Protein AF-X1RN78-F1 (afdb_monomer)

Structure (mmCIF, N/CA/C/O backbone):
data_AF-X1RN78-F1
#
_entry.id   AF-X1RN78-F1
#
loop_
_atom_site.group_PDB
_atom_site.id
_atom_site.type_symbol
_atom_site.label_atom_id
_atom_site.label_alt_id
_atom_site.label_comp_id
_atom_site.label_asym_id
_atom_site.label_entity_id
_atom_site.label_seq_id
_atom_site.pdbx_PDB_ins_code
_atom_site.Cartn_x
_atom_site.Cartn_y
_atom_site.Cartn_z
_atom_site.occupancy
_atom_site.B_iso_or_equiv
_atom_site.auth_seq_id
_atom_site.auth_comp_id
_atom_site.auth_asym_id
_atom_site.auth_atom_id
_atom_site.pdbx_PDB_model_num
ATOM 1 N N . MET A 1 1 ? 24.888 2.002 -21.377 1.00 41.56 1 MET A N 1
ATOM 2 C CA . MET A 1 1 ? 24.130 1.074 -20.509 1.00 41.56 1 MET A CA 1
ATOM 3 C C . MET A 1 1 ? 23.919 1.773 -19.181 1.00 41.56 1 MET A C 1
ATOM 5 O O . MET A 1 1 ? 24.894 1.961 -18.473 1.00 41.56 1 MET A O 1
ATOM 9 N N . GLY A 1 2 ? 22.717 2.251 -18.874 1.00 45.97 2 GLY A N 1
ATOM 10 C CA . GLY A 1 2 ? 22.510 2.958 -17.610 1.00 45.97 2 GLY A CA 1
ATOM 11 C C . GLY A 1 2 ? 21.149 3.618 -17.540 1.00 45.97 2 GLY A C 1
ATOM 12 O O . GLY A 1 2 ? 21.060 4.819 -17.749 1.00 45.97 2 GLY A O 1
ATOM 13 N N . SER A 1 3 ? 20.095 2.831 -17.310 1.00 48.22 3 SER A N 1
ATOM 14 C CA . SER A 1 3 ? 18.752 3.374 -17.037 1.00 48.22 3 SER A CA 1
ATOM 15 C C . SER A 1 3 ? 17.707 2.305 -16.675 1.00 48.22 3 SER A C 1
ATOM 17 O O . SER A 1 3 ? 16.545 2.431 -17.053 1.00 48.22 3 SER A O 1
ATOM 19 N N . THR A 1 4 ? 18.071 1.266 -15.911 1.00 49.50 4 THR A N 1
ATOM 20 C CA . THR A 1 4 ? 17.075 0.262 -15.465 1.00 49.50 4 THR A CA 1
ATOM 21 C C . THR A 1 4 ? 17.044 0.024 -13.954 1.00 49.50 4 THR A C 1
ATOM 23 O O . THR A 1 4 ? 16.001 -0.362 -13.440 1.00 49.50 4 THR A O 1
ATOM 26 N N . GLU A 1 5 ? 18.108 0.333 -13.205 1.00 48.28 5 GLU A N 1
ATOM 27 C CA . GLU A 1 5 ? 18.146 0.092 -11.748 1.00 48.28 5 GLU A CA 1
ATOM 28 C C . GLU A 1 5 ? 17.219 1.001 -10.923 1.00 48.28 5 GLU A C 1
ATOM 30 O O . GLU A 1 5 ? 16.769 0.616 -9.845 1.00 48.28 5 GLU A O 1
ATOM 35 N N . TYR A 1 6 ? 16.882 2.192 -11.425 1.00 47.34 6 TYR A N 1
ATOM 36 C CA . TYR A 1 6 ? 16.114 3.175 -10.652 1.00 47.34 6 TYR A CA 1
ATOM 37 C C . TYR A 1 6 ? 14.606 2.905 -10.613 1.00 47.34 6 TYR A C 1
ATOM 39 O O . TYR A 1 6 ? 13.938 3.331 -9.677 1.00 47.34 6 TYR A O 1
ATOM 47 N N . LYS A 1 7 ? 14.049 2.167 -11.582 1.00 50.38 7 LYS A N 1
ATOM 48 C CA . LYS A 1 7 ? 12.604 1.880 -11.605 1.00 50.38 7 LYS A CA 1
ATOM 49 C C . LYS A 1 7 ? 12.199 0.722 -10.697 1.00 50.38 7 LYS A C 1
ATOM 51 O O . LYS A 1 7 ? 11.032 0.640 -10.350 1.00 50.38 7 LYS A O 1
ATOM 56 N N . THR A 1 8 ? 13.109 -0.181 -10.344 1.00 51.69 8 THR A N 1
ATOM 57 C CA . THR A 1 8 ? 12.812 -1.363 -9.513 1.00 51.69 8 THR A CA 1
ATOM 58 C C . THR A 1 8 ? 13.072 -1.130 -8.033 1.00 51.69 8 THR A C 1
ATOM 60 O O . THR A 1 8 ? 12.297 -1.622 -7.224 1.00 51.69 8 THR A O 1
ATOM 63 N N . LYS A 1 9 ? 14.095 -0.348 -7.662 1.00 52.31 9 LYS A N 1
ATOM 64 C CA . LYS A 1 9 ? 14.334 0.012 -6.252 1.00 52.31 9 LYS A CA 1
ATOM 65 C C . LYS A 1 9 ? 13.178 0.816 -5.658 1.00 52.31 9 LYS A C 1
ATOM 67 O O . LYS A 1 9 ? 12.611 0.394 -4.665 1.00 52.31 9 LYS A O 1
ATOM 72 N N . VAL A 1 10 ? 12.733 1.854 -6.371 1.00 54.06 10 VAL A N 1
ATOM 73 C CA . VAL A 1 10 ? 11.553 2.652 -5.997 1.00 54.06 10 VAL A CA 1
ATOM 74 C C . VAL A 1 10 ? 10.304 1.773 -5.801 1.00 54.06 10 VAL A C 1
ATOM 76 O O . VAL A 1 10 ? 9.504 2.027 -4.913 1.00 54.06 10 VAL A O 1
ATOM 79 N N . LYS A 1 11 ? 10.149 0.692 -6.582 1.00 59.94 11 LYS A N 1
ATOM 80 C CA . LYS A 1 11 ? 9.025 -0.250 -6.433 1.00 59.94 11 LYS A CA 1
ATOM 81 C C . LYS A 1 11 ? 9.096 -1.094 -5.161 1.00 59.94 11 LYS A C 1
ATOM 83 O O . LYS A 1 11 ? 8.050 -1.419 -4.615 1.00 59.94 11 LYS A O 1
ATOM 88 N N . LEU A 1 12 ? 10.293 -1.487 -4.726 1.00 59.53 12 LEU A N 1
ATOM 89 C CA . LEU A 1 12 ? 10.469 -2.291 -3.514 1.00 59.53 12 LEU A CA 1
ATOM 90 C C . LEU A 1 12 ? 10.216 -1.460 -2.256 1.00 59.53 12 LEU A C 1
ATOM 92 O O . LEU A 1 12 ? 9.578 -1.959 -1.333 1.00 59.53 12 LEU A O 1
ATOM 96 N N . ASP A 1 13 ? 10.637 -0.195 -2.271 1.00 67.06 13 ASP A N 1
ATOM 97 C CA . ASP A 1 13 ? 10.419 0.732 -1.159 1.00 67.06 13 ASP A CA 1
ATOM 98 C C . ASP A 1 13 ? 8.910 0.940 -0.911 1.00 67.06 13 ASP A C 1
ATOM 100 O O . ASP A 1 13 ? 8.449 0.836 0.223 1.00 67.06 13 ASP A O 1
ATOM 104 N N . TYR A 1 14 ? 8.105 1.089 -1.975 1.00 68.38 14 TYR A N 1
ATOM 105 C CA . TYR A 1 14 ? 6.645 1.196 -1.841 1.00 68.38 14 TYR A CA 1
ATOM 106 C C . TYR A 1 14 ? 5.990 -0.058 -1.253 1.00 68.38 14 TYR A C 1
ATOM 108 O O . TYR A 1 14 ? 5.086 0.059 -0.429 1.00 68.38 14 TYR A O 1
ATOM 116 N N . ILE A 1 15 ? 6.440 -1.257 -1.638 1.00 76.62 15 ILE A N 1
ATOM 117 C CA . ILE A 1 15 ? 5.895 -2.509 -1.082 1.00 76.62 15 ILE A CA 1
ATOM 118 C C . ILE A 1 15 ? 6.152 -2.566 0.424 1.00 76.62 15 ILE A C 1
ATOM 120 O O . ILE A 1 15 ? 5.265 -2.955 1.180 1.00 76.62 15 ILE A O 1
ATOM 124 N N . GLN A 1 16 ? 7.341 -2.154 0.862 1.00 78.88 16 GLN A N 1
ATOM 125 C CA . GLN A 1 16 ? 7.717 -2.192 2.270 1.00 78.88 16 GLN A CA 1
ATOM 126 C C . GLN A 1 16 ? 6.902 -1.196 3.113 1.00 78.88 16 GLN A C 1
ATOM 128 O O . GLN A 1 16 ? 6.450 -1.547 4.206 1.00 78.88 16 GLN A O 1
ATOM 133 N N . ASP A 1 17 ? 6.633 0.001 2.585 1.00 80.31 17 ASP A N 1
ATOM 134 C CA . ASP A 1 17 ? 5.764 0.985 3.242 1.00 80.31 17 ASP A CA 1
ATOM 135 C C . ASP A 1 17 ? 4.319 0.473 3.381 1.00 80.31 17 ASP A C 1
ATOM 137 O O . ASP A 1 17 ? 3.708 0.597 4.450 1.00 80.31 17 ASP A O 1
ATOM 141 N N . PHE A 1 18 ? 3.778 -0.163 2.334 1.00 79.56 18 PHE A N 1
ATOM 142 C CA . PHE A 1 18 ? 2.447 -0.776 2.388 1.00 79.56 18 PHE A CA 1
ATOM 143 C C . PHE A 1 18 ? 2.391 -1.965 3.351 1.00 79.56 18 PHE A C 1
ATOM 145 O O . PHE A 1 18 ? 1.414 -2.100 4.087 1.00 79.56 18 PHE A O 1
ATOM 152 N N . GLU A 1 19 ? 3.430 -2.801 3.400 1.00 83.69 19 GLU A N 1
ATOM 153 C CA . GLU A 1 19 ? 3.517 -3.928 4.336 1.00 83.69 19 GLU A CA 1
ATOM 154 C C . GLU A 1 19 ? 3.478 -3.430 5.787 1.00 83.69 19 GLU A C 1
ATOM 156 O O . GLU A 1 19 ? 2.634 -3.879 6.566 1.00 83.69 19 GLU A O 1
ATOM 161 N N . MET A 1 20 ? 4.287 -2.419 6.121 1.00 85.19 20 MET A N 1
ATOM 162 C CA . MET A 1 20 ? 4.282 -1.791 7.447 1.00 85.19 20 MET A CA 1
ATOM 163 C C . MET A 1 20 ? 2.930 -1.155 7.806 1.00 85.19 20 MET A C 1
ATOM 165 O O . MET A 1 20 ? 2.504 -1.195 8.965 1.00 85.19 20 MET A O 1
ATOM 169 N N . MET A 1 21 ? 2.240 -0.546 6.837 1.00 84.38 21 MET A N 1
ATOM 170 C CA . MET A 1 21 ? 0.902 0.012 7.050 1.00 84.38 21 MET A CA 1
ATOM 171 C C . MET A 1 21 ? -0.125 -1.095 7.330 1.00 84.38 21 MET A C 1
ATOM 173 O O . MET A 1 21 ? -0.895 -1.001 8.289 1.00 84.38 21 MET A O 1
ATOM 177 N N . PHE A 1 22 ? -0.113 -2.164 6.535 1.00 85.25 22 PHE A N 1
ATOM 178 C CA . PHE A 1 22 ? -1.041 -3.286 6.667 1.00 85.25 22 PHE A CA 1
ATOM 179 C C . PHE A 1 22 ? -0.820 -4.100 7.945 1.00 85.25 22 PHE A C 1
ATOM 181 O O . PHE A 1 22 ? -1.801 -4.525 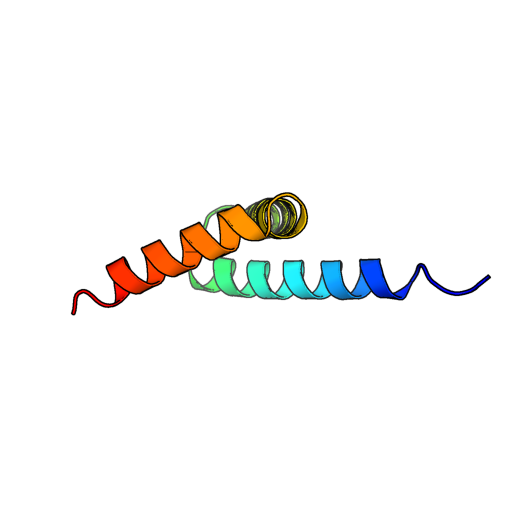8.562 1.00 85.25 22 PHE A O 1
ATOM 188 N N . GLU A 1 23 ? 0.423 -4.230 8.412 1.00 85.75 23 GLU A N 1
ATOM 189 C CA . GLU A 1 23 ? 0.732 -4.789 9.734 1.00 85.75 23 GLU A CA 1
ATOM 190 C C . GLU A 1 23 ? 0.055 -4.000 10.861 1.00 85.75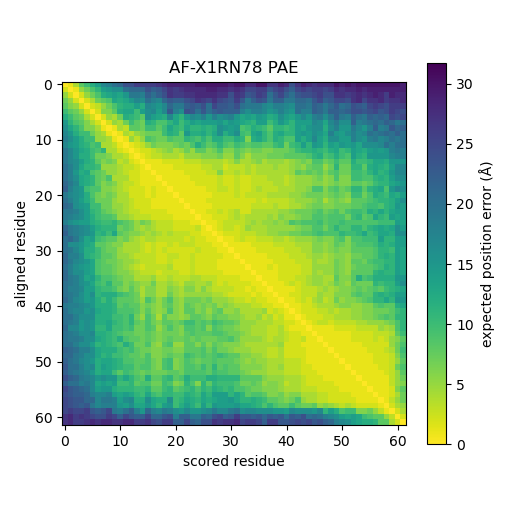 23 GLU A C 1
ATOM 192 O O . GLU A 1 23 ? -0.580 -4.585 11.743 1.00 85.75 23 GLU A O 1
ATOM 197 N N . ARG A 1 24 ? 0.116 -2.661 10.820 1.00 86.12 24 ARG A N 1
ATOM 198 C CA . ARG A 1 24 ? -0.538 -1.799 11.825 1.00 86.12 24 ARG A CA 1
ATOM 199 C C . ARG A 1 24 ? -2.059 -1.915 11.793 1.00 86.12 24 ARG A C 1
ATOM 201 O O . ARG A 1 24 ? -2.697 -1.834 12.841 1.00 86.12 24 ARG A O 1
ATOM 208 N N . MET A 1 25 ? -2.625 -2.131 10.610 1.00 84.50 25 MET A N 1
ATOM 209 C CA . MET A 1 25 ? -4.058 -2.361 10.413 1.00 84.50 25 MET A CA 1
ATOM 210 C C . MET A 1 25 ? -4.499 -3.788 10.772 1.00 84.50 25 MET A C 1
ATOM 212 O O . MET A 1 25 ? -5.696 -4.067 10.739 1.00 84.50 25 MET A O 1
ATOM 216 N N . LYS A 1 26 ? -3.562 -4.677 11.142 1.00 87.69 26 LYS A N 1
ATOM 217 C CA . LYS A 1 26 ? -3.810 -6.099 11.432 1.00 87.69 26 LYS A CA 1
ATOM 218 C C . LYS A 1 26 ? -4.487 -6.831 10.267 1.00 87.69 26 LYS A C 1
ATOM 220 O O . LYS A 1 26 ? -5.346 -7.682 10.486 1.00 87.69 26 LYS A O 1
ATOM 225 N N . ILE 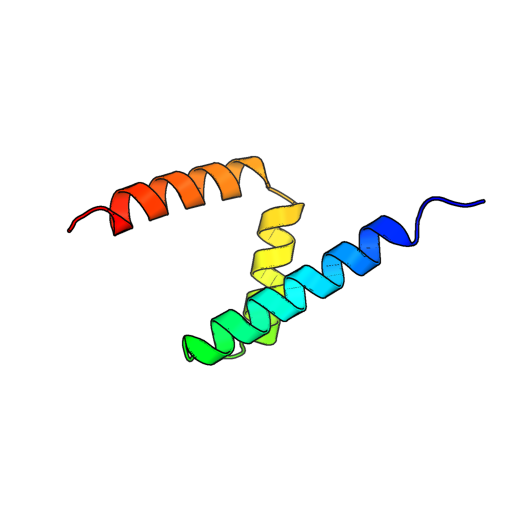A 1 27 ? -4.113 -6.484 9.036 1.00 81.81 27 ILE A N 1
ATOM 226 C CA . ILE A 1 27 ? -4.564 -7.210 7.846 1.00 81.81 27 ILE A CA 1
ATOM 227 C C . ILE A 1 27 ? -3.847 -8.560 7.795 1.00 81.81 27 ILE A C 1
ATOM 229 O O . ILE A 1 27 ? -2.635 -8.636 8.001 1.00 81.81 27 ILE A O 1
ATOM 233 N N . ASP A 1 28 ? -4.589 -9.624 7.495 1.00 87.50 28 ASP A N 1
ATOM 234 C CA . ASP A 1 28 ? -4.005 -10.946 7.288 1.00 87.50 28 ASP A CA 1
ATOM 235 C C . ASP A 1 28 ? -3.068 -10.946 6.073 1.00 87.50 28 ASP A C 1
ATOM 237 O O . ASP A 1 28 ? -3.419 -10.477 4.991 1.00 87.50 28 ASP A O 1
ATOM 241 N N . ARG A 1 29 ? -1.874 -11.530 6.244 1.00 87.38 29 ARG A N 1
ATOM 242 C CA . ARG A 1 29 ? -0.839 -11.663 5.196 1.00 87.38 29 ARG A CA 1
ATOM 243 C C . ARG A 1 29 ? -0.436 -10.295 4.590 1.00 87.38 29 ARG A C 1
ATOM 245 O O . ARG A 1 29 ? -0.529 -10.098 3.375 1.00 87.38 29 ARG A O 1
ATOM 252 N N . PRO A 1 30 ? 0.077 -9.356 5.411 1.00 84.44 30 PRO A N 1
ATOM 253 C CA . PRO A 1 30 ? 0.315 -7.958 5.024 1.00 84.44 30 PRO A CA 1
ATOM 254 C C . PRO A 1 30 ? 1.270 -7.801 3.832 1.00 84.44 30 PRO A C 1
ATOM 256 O O . PRO A 1 30 ? 1.041 -6.962 2.965 1.00 84.44 30 PRO A O 1
ATOM 259 N N . ARG A 1 31 ? 2.287 -8.662 3.716 1.00 82.62 31 ARG A N 1
ATOM 260 C CA . ARG A 1 31 ? 3.228 -8.678 2.585 1.00 82.62 31 ARG A CA 1
ATOM 261 C C . ARG A 1 31 ? 2.568 -8.951 1.234 1.00 82.62 31 ARG A C 1
ATOM 263 O O . ARG A 1 31 ? 2.938 -8.387 0.202 1.00 82.62 31 ARG A O 1
ATOM 270 N N . GLU A 1 32 ? 1.600 -9.856 1.223 1.00 83.06 32 GLU A N 1
ATOM 271 C CA . GLU A 1 32 ? 0.897 -10.236 0.002 1.00 83.06 32 GLU A CA 1
ATOM 272 C C . GLU A 1 32 ? -0.085 -9.147 -0.394 1.00 83.06 32 GLU A C 1
ATOM 274 O O . GLU A 1 32 ? -0.103 -8.746 -1.556 1.00 83.06 32 GLU A O 1
ATOM 279 N N . ALA A 1 33 ? -0.811 -8.596 0.582 1.00 82.56 33 ALA A N 1
ATOM 280 C CA . ALA A 1 33 ? -1.645 -7.420 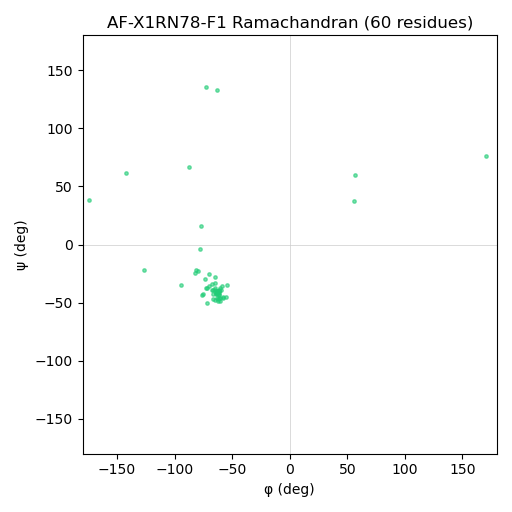0.380 1.00 82.56 33 ALA A CA 1
ATOM 281 C C . ALA A 1 33 ? -0.829 -6.247 -0.191 1.00 82.56 33 ALA A C 1
ATOM 283 O O . ALA A 1 33 ? -1.249 -5.638 -1.173 1.00 82.56 33 ALA A O 1
ATOM 284 N N . ALA A 1 34 ? 0.367 -5.980 0.346 1.00 84.88 34 ALA A N 1
ATOM 285 C CA . ALA A 1 34 ? 1.271 -4.936 -0.143 1.00 84.88 34 ALA A CA 1
ATOM 286 C C . ALA A 1 34 ? 1.720 -5.171 -1.589 1.00 84.88 34 ALA A C 1
ATOM 288 O O . ALA A 1 34 ? 1.749 -4.240 -2.397 1.00 84.88 34 ALA A O 1
ATOM 289 N N . THR A 1 35 ? 2.006 -6.425 -1.941 1.00 80.25 35 THR A N 1
ATOM 290 C CA . THR A 1 35 ? 2.364 -6.805 -3.313 1.00 80.25 35 THR A CA 1
ATOM 291 C C . THR A 1 35 ? 1.190 -6.579 -4.268 1.00 80.25 35 THR A C 1
ATOM 293 O O . THR A 1 35 ? 1.371 -5.949 -5.308 1.00 80.25 35 THR A O 1
ATOM 296 N N . TYR A 1 36 ? -0.017 -7.026 -3.907 1.00 74.75 36 TYR A N 1
ATOM 297 C CA . TYR A 1 36 ? -1.221 -6.828 -4.723 1.00 74.75 36 TYR A CA 1
ATOM 298 C C . TYR A 1 36 ? -1.562 -5.352 -4.908 1.00 74.75 36 TYR A C 1
ATOM 300 O O . TYR A 1 36 ? -1.801 -4.923 -6.034 1.00 74.75 36 TYR A O 1
ATOM 308 N N . TYR A 1 37 ? -1.540 -4.565 -3.830 1.00 73.62 37 TYR A N 1
ATOM 309 C CA . TYR A 1 37 ? -1.786 -3.127 -3.910 1.00 73.62 37 TYR A CA 1
ATOM 310 C C . TYR A 1 37 ? -0.743 -2.433 -4.779 1.00 73.62 37 TYR A C 1
ATOM 312 O O . TYR A 1 37 ? -1.102 -1.635 -5.637 1.00 73.62 37 TYR A O 1
ATOM 320 N N . THR A 1 38 ? 0.534 -2.783 -4.634 1.00 75.62 38 THR A N 1
ATOM 321 C CA . THR A 1 38 ? 1.590 -2.194 -5.465 1.00 75.62 38 THR A CA 1
ATOM 322 C C . THR A 1 38 ? 1.410 -2.535 -6.943 1.00 75.62 38 THR A C 1
ATOM 324 O O . THR A 1 38 ? 1.577 -1.658 -7.789 1.00 75.62 38 THR A O 1
ATOM 327 N N . LEU A 1 39 ? 1.032 -3.774 -7.272 1.00 74.19 39 LEU A N 1
ATOM 328 C CA . LEU A 1 39 ? 0.708 -4.155 -8.650 1.00 74.19 39 LEU A CA 1
ATOM 329 C C . LEU A 1 39 ? -0.477 -3.349 -9.183 1.00 74.19 39 LEU A C 1
ATOM 331 O O . LEU A 1 39 ? -0.380 -2.778 -10.262 1.00 74.19 39 LEU A O 1
ATOM 335 N N . LEU A 1 40 ? -1.550 -3.219 -8.402 1.00 70.94 40 LEU A N 1
ATOM 336 C CA . LEU A 1 40 ? -2.742 -2.471 -8.800 1.00 70.94 40 LEU A CA 1
ATOM 337 C C . LEU A 1 40 ? -2.439 -0.981 -9.049 1.00 70.94 40 LEU A C 1
ATOM 339 O O . LEU A 1 40 ? -2.904 -0.408 -10.031 1.00 70.94 40 LEU A O 1
ATOM 343 N N . ILE A 1 41 ? -1.606 -0.372 -8.199 1.00 74.62 41 ILE A N 1
ATOM 344 C CA . ILE A 1 41 ? -1.146 1.018 -8.339 1.00 74.62 41 ILE A CA 1
ATOM 345 C C . ILE A 1 41 ? -0.315 1.201 -9.611 1.00 74.62 41 ILE A C 1
ATOM 347 O O . ILE A 1 41 ? -0.452 2.209 -10.303 1.00 74.62 41 ILE A O 1
ATOM 351 N N . ILE A 1 42 ? 0.576 0.252 -9.906 1.00 74.00 42 ILE A N 1
ATOM 352 C CA . ILE A 1 42 ? 1.501 0.345 -11.042 1.00 74.00 42 ILE A CA 1
ATOM 353 C C . ILE A 1 42 ? 0.790 0.062 -12.365 1.00 74.00 42 ILE A C 1
AT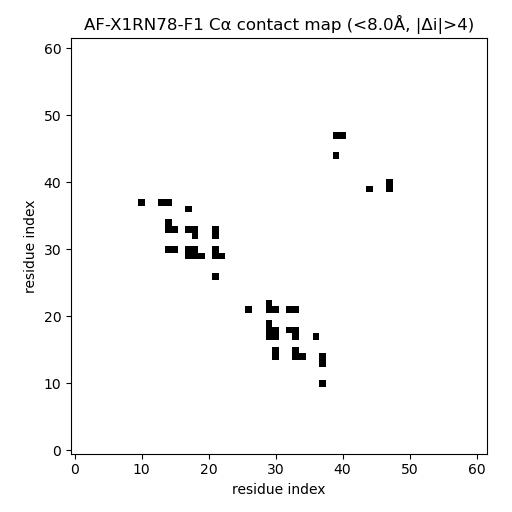OM 355 O O . ILE A 1 42 ? 1.034 0.769 -13.344 1.00 74.00 42 ILE A O 1
ATOM 359 N N . ASP A 1 43 ? -0.055 -0.963 -12.400 1.00 77.12 43 ASP A N 1
ATOM 360 C CA . ASP A 1 43 ? -0.692 -1.438 -13.626 1.00 77.12 43 ASP A CA 1
ATOM 361 C C . ASP A 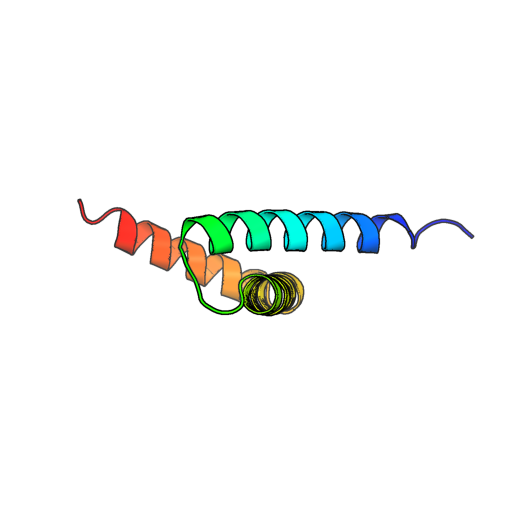1 43 ? -1.926 -0.604 -13.992 1.00 77.12 43 ASP A C 1
ATOM 363 O O . AS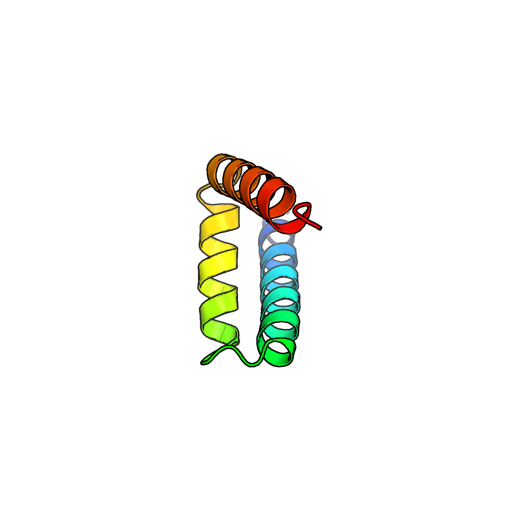P A 1 43 ? -2.308 -0.536 -15.160 1.00 77.12 43 ASP A O 1
ATOM 367 N N . SER A 1 44 ? -2.558 0.051 -13.015 1.00 76.88 44 SER A N 1
ATOM 368 C CA . SER A 1 44 ? -3.785 0.836 -13.213 1.00 76.88 44 SER A CA 1
ATOM 369 C C . SER A 1 44 ? -3.784 2.113 -12.355 1.00 76.88 44 SER A C 1
ATOM 371 O O . SER A 1 44 ? -4.636 2.301 -11.482 1.00 76.88 44 SER A O 1
ATOM 373 N N . PRO A 1 45 ? -2.814 3.027 -12.576 1.00 77.88 45 PRO A N 1
ATOM 374 C CA . PRO A 1 45 ? -2.618 4.204 -11.726 1.00 77.88 45 PRO A CA 1
ATOM 375 C C . PRO A 1 45 ? -3.791 5.188 -11.775 1.00 77.88 45 PRO A C 1
ATOM 377 O O . PRO A 1 45 ? -4.036 5.907 -10.805 1.00 77.88 45 PRO A O 1
ATOM 380 N N . ARG A 1 46 ? -4.527 5.236 -12.893 1.00 80.00 46 ARG A N 1
ATOM 381 C CA . ARG A 1 46 ? -5.691 6.114 -13.040 1.00 80.00 46 ARG A CA 1
ATOM 382 C C . ARG A 1 46 ? -6.859 5.604 -12.204 1.00 80.00 46 ARG A C 1
ATOM 384 O O . ARG A 1 46 ? -7.419 6.362 -11.420 1.00 80.00 46 ARG A O 1
ATOM 391 N N . GLU A 1 47 ? -7.182 4.328 -12.351 1.00 76.94 47 GLU A N 1
ATOM 392 C CA . GLU A 1 47 ? -8.252 3.644 -11.632 1.00 76.94 47 GLU A CA 1
ATOM 393 C C . GLU A 1 47 ? -7.977 3.659 -10.126 1.00 76.94 47 GLU A C 1
ATOM 395 O O . GLU A 1 47 ? -8.873 3.929 -9.329 1.00 76.94 47 GLU A O 1
ATOM 400 N N . PHE A 1 48 ? -6.717 3.463 -9.728 1.00 79.50 48 PHE A N 1
ATOM 401 C CA . PHE A 1 48 ? -6.308 3.598 -8.335 1.00 79.50 48 PHE A CA 1
ATOM 402 C C . PHE A 1 48 ? -6.477 5.032 -7.809 1.00 79.50 48 PHE A C 1
ATOM 404 O O . PHE A 1 48 ? -6.968 5.229 -6.698 1.00 79.50 48 PHE A O 1
ATOM 411 N N . SER A 1 49 ? -6.123 6.051 -8.598 1.00 77.19 49 SER A N 1
ATOM 412 C CA . SER A 1 49 ? -6.338 7.450 -8.208 1.00 77.19 49 SER A CA 1
ATOM 413 C C . SER A 1 49 ? -7.825 7.801 -8.078 1.00 77.19 49 SER A C 1
ATOM 415 O O . SER A 1 49 ? -8.187 8.558 -7.176 1.00 77.19 49 SER A O 1
ATOM 417 N N . GLU A 1 50 ? -8.683 7.260 -8.944 1.00 81.94 50 GLU A N 1
ATOM 418 C CA . GLU A 1 50 ? -10.140 7.407 -8.846 1.00 81.94 50 GLU A CA 1
ATOM 419 C C . GLU A 1 50 ? -10.684 6.696 -7.595 1.00 81.94 50 GLU A C 1
ATOM 421 O O . GLU A 1 50 ? -11.470 7.289 -6.856 1.00 81.94 50 GLU A O 1
ATOM 426 N N . PHE A 1 51 ? -10.200 5.487 -7.290 1.00 80.06 51 PHE A N 1
ATOM 427 C CA . PHE A 1 51 ? -10.528 4.774 -6.052 1.00 80.06 51 PHE A CA 1
ATOM 428 C C . PHE A 1 51 ? -10.156 5.580 -4.802 1.00 80.06 51 PHE A C 1
ATOM 430 O O . PHE A 1 51 ? -10.977 5.699 -3.895 1.00 80.06 51 PHE A O 1
ATOM 437 N N . LEU A 1 52 ? -8.955 6.170 -4.754 1.00 78.81 52 LEU A N 1
ATOM 438 C CA . LEU A 1 52 ? -8.531 6.989 -3.614 1.00 78.81 52 LEU A CA 1
ATOM 439 C C . LEU A 1 52 ? -9.408 8.228 -3.426 1.00 78.81 52 LEU A C 1
ATOM 441 O O . LEU A 1 52 ? -9.745 8.538 -2.290 1.00 78.81 52 LEU A O 1
ATOM 445 N N . ARG A 1 53 ? -9.822 8.899 -4.511 1.00 81.06 53 ARG A N 1
ATOM 446 C CA . ARG A 1 53 ? -10.758 10.036 -4.427 1.00 81.06 53 ARG A CA 1
ATOM 447 C C . ARG A 1 53 ? -12.093 9.624 -3.816 1.00 81.06 53 ARG A C 1
ATOM 449 O O . ARG A 1 53 ? -12.580 10.284 -2.910 1.00 81.06 53 ARG A O 1
ATOM 456 N N . VAL A 1 54 ? -12.650 8.501 -4.266 1.00 82.19 54 VAL A N 1
ATOM 457 C CA . VAL A 1 54 ? -13.905 7.975 -3.707 1.00 82.19 54 VAL A CA 1
ATOM 458 C C . VAL A 1 54 ? -13.726 7.573 -2.239 1.00 82.19 54 VAL A C 1
ATOM 460 O O . VAL A 1 54 ? -14.600 7.838 -1.419 1.00 82.19 54 VAL A O 1
ATOM 463 N N . ALA A 1 55 ? -12.600 6.950 -1.886 1.00 74.81 55 ALA A N 1
ATOM 464 C CA . ALA A 1 55 ? -12.297 6.579 -0.506 1.00 74.81 55 ALA A CA 1
ATOM 465 C C . ALA A 1 55 ? -12.127 7.808 0.405 1.00 74.81 55 ALA A C 1
ATOM 467 O O . ALA A 1 55 ? -12.591 7.780 1.541 1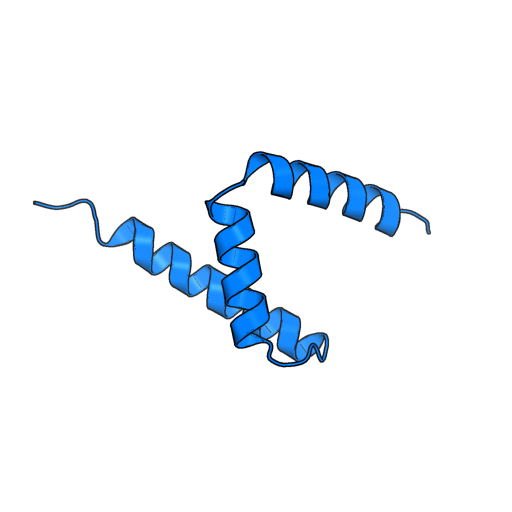.00 74.81 55 ALA A O 1
ATOM 468 N N . GLU A 1 56 ? -11.501 8.878 -0.088 1.00 78.31 56 GLU A N 1
ATOM 469 C CA . GLU A 1 56 ? -11.366 10.162 0.608 1.00 78.31 56 GLU A CA 1
ATOM 470 C C . GLU A 1 56 ? -12.732 10.816 0.842 1.00 78.31 56 GLU A C 1
ATOM 472 O O . GLU A 1 56 ? -13.027 11.206 1.970 1.00 78.31 56 GLU A O 1
ATOM 477 N N . ASP A 1 57 ? -13.596 10.852 -0.177 1.00 81.12 57 ASP A N 1
ATOM 478 C CA . ASP A 1 57 ? -14.968 11.361 -0.052 1.00 81.12 57 ASP A CA 1
ATOM 479 C C . ASP A 1 57 ? -15.782 10.561 0.981 1.00 81.12 57 ASP A C 1
ATOM 481 O O . ASP A 1 57 ? -16.542 11.137 1.757 1.00 81.12 57 ASP A O 1
ATOM 485 N N . LEU A 1 58 ? -15.604 9.235 1.027 1.00 73.75 58 LEU A N 1
ATOM 486 C CA . LEU A 1 58 ? -16.262 8.354 2.001 1.00 73.75 58 LEU A CA 1
ATOM 487 C C . LEU A 1 58 ? -15.697 8.507 3.420 1.00 73.75 58 LEU A C 1
ATOM 489 O O . LEU A 1 58 ? -16.449 8.423 4.390 1.00 73.75 58 LEU A O 1
ATOM 493 N N . ALA A 1 59 ? -14.386 8.715 3.555 1.00 75.50 59 ALA A N 1
ATOM 494 C CA . ALA A 1 59 ? -13.729 8.926 4.843 1.00 75.50 59 ALA A CA 1
ATOM 495 C C . ALA A 1 59 ? -14.014 10.323 5.420 1.00 75.50 59 ALA A C 1
ATOM 497 O O . ALA A 1 59 ? -14.107 10.468 6.637 1.00 75.50 59 ALA A O 1
ATOM 498 N N . ASN A 1 60 ? -14.229 11.326 4.561 1.00 59.84 60 ASN A N 1
ATOM 499 C CA . ASN A 1 60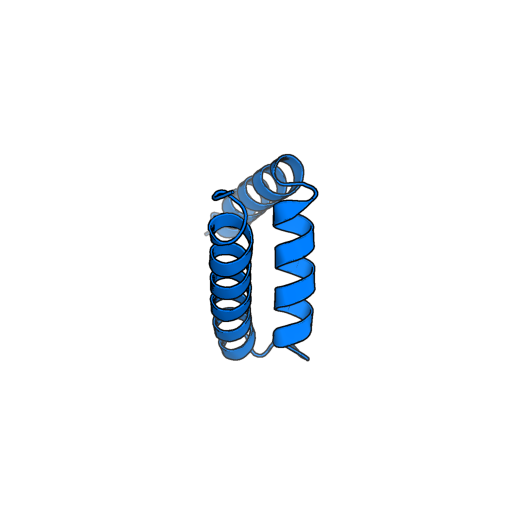 ? -14.678 12.673 4.931 1.00 59.84 60 ASN A CA 1
ATOM 500 C C . ASN A 1 60 ? -16.186 12.754 5.251 1.00 59.84 60 ASN A C 1
ATOM 502 O O . ASN A 1 60 ? -16.743 13.846 5.353 1.00 59.84 60 ASN A O 1
ATOM 506 N N . ILE A 1 61 ? -16.851 11.616 5.481 1.00 50.53 61 ILE A N 1
ATOM 507 C CA . ILE A 1 61 ? -18.156 11.552 6.149 1.00 50.53 61 ILE A CA 1
ATOM 508 C C . ILE A 1 61 ? -17.915 11.467 7.668 1.00 50.53 61 ILE A C 1
ATOM 510 O O . ILE A 1 61 ? -18.173 10.446 8.304 1.00 50.53 61 ILE A O 1
ATOM 514 N N . THR A 1 62 ? -17.382 12.545 8.252 1.00 44.91 62 THR A N 1
ATOM 515 C CA . THR A 1 62 ? -17.561 12.886 9.677 1.00 44.91 62 THR A CA 1
ATOM 516 C C . THR A 1 62 ? -17.613 14.391 9.857 1.00 44.91 62 THR A C 1
ATOM 518 O O . THR A 1 62 ? -16.702 15.073 9.341 1.00 44.91 62 THR A O 1
#

pLDDT: mean 72.62, std 13.24, range [41.56, 87.69]

Mean predicted aligned error: 9.37 Å

Solvent-accessible surface area (backbone atoms only — not comparable to full-atom values): 3560 Å² total; per-residue (Å²): 139,88,87,65,72,70,71,54,54,60,53,51,55,53,30,51,54,40,19,58,51,27,52,75,70,67,45,83,62,23,63,57,53,14,49,52,50,49,48,46,43,71,78,36,49,64,63,43,53,53,50,50,51,54,50,48,61,60,66,64,72,118

Foldseek 3Di:
DDDDPVVVVVLVVQLVVQLVVCVVVVHPPSSVVSVVVSCCCVVPVPVVVVVVVVVVVVVVPD

Sequence (62 aa):
MGSTEYKTKVKLDYIQDFEMMFERMKIDRPREAATYYTLLIIDSPREFSEFLRVAEDLANIT

Radius of gyration: 14.13 Å; Cα contacts (8 Å, |Δi|>4): 26; chains: 1; bounding box: 42×24×32 Å

Organism: NCBI:txid412755

Secondary structure (DSSP, 8-state):
--SSHHHHHHHHHHHHHHHHHHHHTT-SSHHHHHHHHHHHHHH-HHHHHHHHHHHHHHHT--